Protein AF-A0A699Z1L3-F1 (afdb_monomer_lite)

Sequence (83 aa):
MVTAAIVTCGGLCPGLNDVVAGIVNKLTDYGVPEGNILGIKYGFRGFYDQAAKPVPLTKRGVDGIQLQGGTILGTSRGGANMK

InterPro domains:
  IPR000023 Phosphofructokinase domain [PF00365] (4-79)
  IPR035966 Phosphofructokinase superfamily [SSF53784] (2-80)
  IPR050929 Phosphofructokinase type A [PTHR45770] (2-82)

Organism: Haematococcus lacustris (NCBI:txid44745)

pLDDT: mean 91.42, std 9.52, range [47.72, 98.12]

Structure (mmCIF, N/CA/C/O backbone):
data_AF-A0A699Z1L3-F1
#
_entry.id   AF-A0A699Z1L3-F1
#
loop_
_atom_site.group_PDB
_atom_site.id
_atom_site.type_symbol
_atom_site.label_atom_id
_atom_site.label_alt_id
_atom_site.label_comp_id
_atom_site.label_asym_id
_atom_site.label_entity_id
_atom_site.label_seq_id
_atom_site.pdbx_PDB_ins_code
_atom_site.Cartn_x
_atom_site.Cartn_y
_atom_site.Cartn_z
_atom_site.occupancy
_atom_site.B_iso_or_equiv
_atom_site.auth_seq_id
_atom_site.auth_comp_id
_atom_site.auth_asym_id
_atom_site.auth_atom_id
_atom_site.pdbx_PDB_model_num
ATOM 1 N N . MET A 1 1 ? -15.374 13.912 3.739 1.00 77.56 1 MET A N 1
ATOM 2 C CA . MET A 1 1 ? -14.757 12.647 4.199 1.00 77.56 1 MET A CA 1
ATOM 3 C C . MET A 1 1 ? -13.505 12.412 3.367 1.00 77.56 1 MET A C 1
ATOM 5 O O . MET A 1 1 ? -13.541 12.740 2.188 1.00 77.56 1 MET A O 1
ATOM 9 N N . VAL A 1 2 ? -12.409 11.938 3.963 1.00 94.44 2 VAL A N 1
ATOM 10 C CA . VAL A 1 2 ? -11.132 11.726 3.254 1.00 94.44 2 VAL A CA 1
ATOM 11 C C . VAL A 1 2 ? -11.125 10.349 2.582 1.00 94.44 2 VAL A C 1
ATOM 13 O O . VAL A 1 2 ? -11.606 9.379 3.169 1.00 94.44 2 VAL A O 1
ATOM 16 N N . THR A 1 3 ? -10.567 10.279 1.373 1.00 96.69 3 THR A N 1
ATOM 17 C CA . THR A 1 3 ? -10.266 9.040 0.641 1.00 96.69 3 THR A CA 1
ATOM 18 C C . THR A 1 3 ? -8.819 9.107 0.17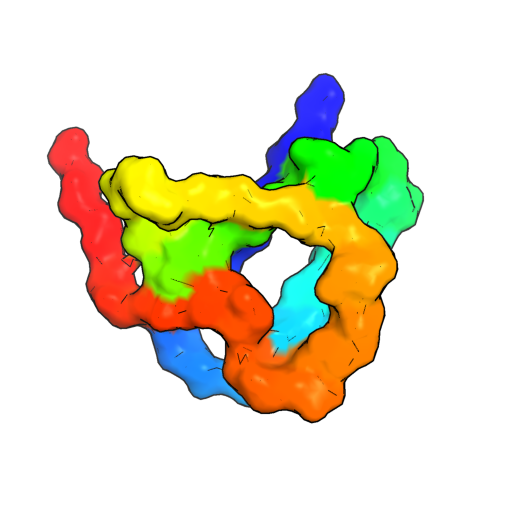8 1.00 96.69 3 THR A C 1
ATOM 20 O O . THR A 1 3 ? -8.399 10.123 -0.374 1.00 96.69 3 THR A O 1
ATOM 23 N N . ALA A 1 4 ? -8.056 8.044 0.417 1.00 97.56 4 ALA A N 1
ATOM 24 C CA . ALA A 1 4 ? -6.638 7.965 0.095 1.00 97.56 4 ALA A CA 1
ATOM 25 C C . ALA A 1 4 ? -6.374 6.765 -0.817 1.00 97.56 4 ALA A C 1
ATOM 27 O O . ALA A 1 4 ? -6.880 5.673 -0.571 1.00 97.56 4 ALA A O 1
ATOM 28 N N . ALA A 1 5 ? -5.559 6.963 -1.851 1.00 97.19 5 ALA A N 1
ATOM 29 C CA . ALA A 1 5 ? -5.104 5.899 -2.736 1.00 97.19 5 ALA A CA 1
ATOM 30 C C . ALA A 1 5 ? -3.580 5.745 -2.632 1.00 97.19 5 ALA A C 1
ATOM 32 O O . ALA A 1 5 ? -2.848 6.730 -2.701 1.00 97.19 5 ALA A O 1
ATOM 33 N N . ILE A 1 6 ? -3.109 4.511 -2.478 1.00 97.31 6 ILE A N 1
ATOM 34 C CA . ILE A 1 6 ? -1.698 4.137 -2.389 1.00 97.31 6 ILE A CA 1
ATOM 35 C C . ILE A 1 6 ? -1.326 3.400 -3.673 1.00 97.31 6 ILE A C 1
ATOM 37 O O . ILE A 1 6 ? -2.028 2.482 -4.096 1.00 97.31 6 ILE A O 1
ATOM 41 N N . VAL A 1 7 ? -0.212 3.787 -4.289 1.00 96.44 7 VAL A N 1
ATOM 42 C CA . VAL A 1 7 ? 0.319 3.169 -5.507 1.00 96.44 7 VAL A CA 1
ATOM 43 C C . VAL A 1 7 ? 1.832 3.016 -5.383 1.00 96.44 7 VAL A C 1
ATOM 45 O O . VAL A 1 7 ? 2.505 3.905 -4.863 1.00 96.44 7 VAL A O 1
ATOM 48 N N . THR A 1 8 ? 2.376 1.902 -5.867 1.00 95.25 8 THR A N 1
ATOM 49 C CA . THR A 1 8 ? 3.824 1.682 -5.963 1.00 95.25 8 THR A CA 1
ATOM 50 C C . THR A 1 8 ? 4.238 1.614 -7.435 1.00 95.25 8 THR A C 1
ATOM 52 O O . THR A 1 8 ? 3.701 0.833 -8.219 1.00 95.25 8 THR A O 1
ATOM 55 N N . CYS A 1 9 ? 5.173 2.479 -7.837 1.00 92.94 9 CYS A N 1
ATOM 56 C CA . CYS A 1 9 ? 5.604 2.649 -9.229 1.00 92.94 9 CYS A CA 1
ATOM 57 C C . CYS A 1 9 ? 7.117 2.441 -9.375 1.00 92.94 9 CYS A C 1
ATOM 59 O O . CYS A 1 9 ? 7.878 2.654 -8.434 1.00 92.94 9 CYS A O 1
ATOM 61 N N . GLY A 1 10 ? 7.568 2.116 -10.591 1.00 89.50 10 GLY A N 1
ATOM 62 C CA . GLY A 1 10 ? 8.992 2.026 -10.911 1.00 89.50 10 GLY A CA 1
ATOM 63 C C . GLY A 1 10 ? 9.629 0.681 -10.549 1.00 89.50 10 GLY A C 1
ATOM 64 O O . GLY A 1 10 ? 9.025 -0.377 -10.720 1.00 89.50 10 GLY A O 1
ATOM 65 N N . GLY A 1 11 ? 10.899 0.708 -10.139 1.00 88.50 11 GLY A N 1
ATOM 66 C CA . GLY A 1 11 ? 11.639 -0.494 -9.744 1.00 88.50 11 GLY A CA 1
ATOM 67 C C . GLY A 1 11 ? 11.237 -1.002 -8.358 1.00 88.50 11 GLY A C 1
ATOM 68 O O . GLY A 1 11 ? 10.796 -0.229 -7.514 1.00 88.50 11 GLY A O 1
ATOM 69 N N . LEU A 1 12 ? 11.413 -2.303 -8.117 1.00 89.88 12 LEU A N 1
ATOM 70 C CA . LEU A 1 12 ? 11.258 -2.868 -6.777 1.00 89.88 12 LEU A CA 1
ATOM 71 C C . LEU A 1 12 ? 12.452 -2.476 -5.902 1.00 89.88 12 LEU A C 1
ATOM 73 O O . LEU A 1 12 ? 13.598 -2.548 -6.341 1.00 89.88 12 LEU A O 1
ATOM 77 N N . CYS A 1 13 ? 12.162 -2.098 -4.662 1.00 89.62 13 CYS A N 1
ATOM 78 C CA . CYS A 1 13 ? 13.138 -1.797 -3.623 1.00 89.62 13 CYS A CA 1
ATOM 79 C C . CYS A 1 13 ? 12.702 -2.510 -2.331 1.00 89.62 13 CYS A C 1
ATOM 81 O O . CYS A 1 13 ? 11.492 -2.590 -2.079 1.00 89.62 13 CYS A O 1
ATOM 83 N N . PRO A 1 14 ? 13.632 -3.040 -1.515 1.00 91.62 14 PRO A N 1
ATOM 84 C CA . PRO A 1 14 ? 13.305 -3.499 -0.168 1.00 91.62 14 PRO A CA 1
ATOM 85 C C . PRO A 1 14 ? 12.605 -2.394 0.638 1.00 91.62 14 PRO A C 1
ATOM 87 O O . PRO A 1 14 ? 12.994 -1.230 0.559 1.00 91.62 14 PRO A O 1
ATOM 90 N N . GLY A 1 15 ? 11.564 -2.747 1.394 1.00 93.50 15 GLY A N 1
ATOM 91 C CA . GLY A 1 15 ? 10.830 -1.801 2.244 1.00 93.50 15 GLY A CA 1
ATOM 92 C C . GLY A 1 15 ? 9.541 -1.224 1.649 1.00 93.50 15 GLY A C 1
ATOM 93 O O . GLY A 1 15 ? 8.809 -0.525 2.345 1.00 93.50 15 GLY A O 1
ATOM 94 N N . LEU A 1 16 ? 9.207 -1.496 0.380 1.00 95.81 16 LEU A N 1
ATOM 95 C CA . LEU A 1 16 ? 7.964 -0.972 -0.213 1.00 95.81 16 LEU A CA 1
ATOM 96 C C . LEU A 1 16 ? 6.711 -1.459 0.530 1.00 95.81 16 LEU A C 1
ATOM 98 O O . LEU A 1 16 ? 5.765 -0.695 0.709 1.00 95.81 16 LEU A O 1
ATOM 102 N N . ASN A 1 17 ? 6.706 -2.713 0.975 1.00 96.62 17 ASN A N 1
ATOM 103 C CA . ASN A 1 17 ? 5.621 -3.258 1.781 1.00 96.62 17 ASN A CA 1
ATOM 104 C C . ASN A 1 17 ? 5.552 -2.630 3.180 1.00 96.62 17 ASN A C 1
ATOM 106 O O . ASN A 1 17 ? 4.454 -2.327 3.639 1.00 96.62 17 ASN A O 1
ATOM 110 N N . ASP A 1 18 ? 6.692 -2.356 3.816 1.00 97.06 18 ASP A N 1
ATOM 111 C CA . ASP A 1 18 ? 6.767 -1.630 5.088 1.00 97.06 18 ASP A CA 1
ATOM 112 C C . ASP A 1 18 ? 6.137 -0.239 4.974 1.00 97.06 18 ASP A C 1
ATOM 114 O O . ASP A 1 18 ? 5.348 0.166 5.828 1.00 97.06 18 ASP A O 1
ATOM 118 N N . VAL A 1 19 ? 6.424 0.476 3.880 1.00 96.94 19 VAL A N 1
ATOM 119 C CA . VAL A 1 19 ? 5.833 1.792 3.603 1.00 96.94 19 VAL A CA 1
ATOM 120 C C . VAL A 1 19 ? 4.319 1.683 3.413 1.00 96.94 19 VAL A C 1
ATOM 122 O O . VAL A 1 19 ? 3.576 2.458 4.013 1.00 96.94 19 VAL A O 1
ATOM 125 N N . VAL A 1 20 ? 3.840 0.713 2.625 1.00 97.31 20 VAL A N 1
ATOM 126 C CA . VAL A 1 20 ? 2.396 0.496 2.422 1.00 97.31 20 VAL A CA 1
ATOM 127 C C . VAL A 1 20 ? 1.701 0.192 3.752 1.00 97.31 20 VAL A C 1
ATOM 129 O O . VAL A 1 20 ? 0.712 0.848 4.082 1.00 97.31 20 VAL A O 1
ATOM 132 N N . ALA A 1 21 ? 2.234 -0.738 4.549 1.00 97.50 21 ALA A N 1
ATOM 133 C CA . ALA A 1 21 ? 1.677 -1.084 5.855 1.00 97.50 21 ALA A CA 1
ATOM 134 C C . ALA A 1 21 ? 1.693 0.112 6.820 1.00 97.50 21 ALA A C 1
ATOM 136 O O . ALA A 1 21 ? 0.704 0.370 7.509 1.00 97.50 21 ALA A O 1
ATOM 137 N N . GLY A 1 22 ? 2.783 0.882 6.849 1.00 97.75 22 GLY A N 1
ATOM 138 C CA . GLY A 1 22 ? 2.910 2.083 7.673 1.00 97.75 22 GLY A CA 1
ATOM 139 C C . GLY A 1 22 ? 1.865 3.146 7.333 1.00 97.75 22 GLY A C 1
ATOM 140 O O . GLY A 1 22 ? 1.211 3.673 8.234 1.00 97.75 22 GLY A O 1
ATOM 141 N N . ILE A 1 23 ? 1.653 3.422 6.042 1.00 97.81 23 ILE A N 1
ATOM 142 C CA . ILE A 1 23 ? 0.652 4.398 5.586 1.00 97.81 23 ILE A CA 1
ATOM 143 C C . ILE A 1 23 ? -0.763 3.933 5.948 1.00 97.81 23 ILE A C 1
ATOM 145 O O . ILE A 1 23 ? -1.531 4.716 6.503 1.00 97.81 23 ILE A O 1
ATOM 149 N N . VAL A 1 24 ? -1.108 2.668 5.685 1.00 97.88 24 VAL A N 1
ATOM 150 C CA . VAL A 1 24 ? -2.441 2.123 6.006 1.00 97.88 24 VAL A CA 1
ATOM 151 C C . VAL A 1 24 ? -2.717 2.195 7.508 1.00 97.88 24 VAL A C 1
ATOM 153 O O . VAL A 1 24 ? -3.786 2.654 7.912 1.00 97.88 24 VAL A O 1
ATOM 156 N N . ASN A 1 25 ? -1.741 1.826 8.343 1.00 97.50 25 ASN A N 1
ATOM 157 C CA . ASN A 1 25 ? -1.853 1.950 9.796 1.00 97.50 25 ASN A CA 1
ATOM 158 C C . ASN A 1 25 ? -2.092 3.401 10.225 1.00 97.50 25 ASN A C 1
ATOM 160 O O . ASN A 1 25 ? -3.029 3.664 10.972 1.00 97.50 25 ASN A O 1
ATOM 164 N N . LYS A 1 26 ? -1.311 4.356 9.704 1.00 97.81 26 LYS A N 1
ATOM 165 C CA . LYS A 1 26 ? -1.460 5.773 10.066 1.00 97.81 26 LYS A CA 1
ATOM 166 C C . LYS A 1 26 ? -2.784 6.373 9.615 1.00 97.81 26 LYS A C 1
ATOM 168 O O . LYS A 1 26 ? -3.406 7.090 10.389 1.00 97.81 26 LYS A O 1
ATOM 173 N N . LEU A 1 27 ? -3.244 6.070 8.404 1.00 97.69 27 LEU A N 1
ATOM 174 C CA . LEU A 1 27 ? -4.555 6.522 7.930 1.00 97.69 27 LEU A CA 1
ATOM 175 C C . LEU A 1 27 ? -5.690 5.955 8.792 1.00 97.69 27 LEU A C 1
ATOM 177 O O . LEU A 1 27 ? -6.628 6.680 9.119 1.00 97.69 27 LEU A O 1
ATOM 181 N N . THR A 1 28 ? -5.569 4.692 9.208 1.00 96.56 28 THR A N 1
ATOM 182 C CA . THR A 1 28 ? -6.514 4.065 10.140 1.00 96.56 28 THR A CA 1
ATOM 183 C C . THR A 1 28 ? -6.495 4.769 11.500 1.00 96.56 28 THR A C 1
ATOM 185 O O . THR A 1 28 ? -7.554 5.105 12.023 1.00 96.56 28 THR A O 1
ATOM 188 N N . ASP A 1 29 ? -5.310 5.061 12.049 1.00 97.00 29 ASP A N 1
ATOM 189 C CA . ASP A 1 29 ? -5.155 5.778 13.325 1.00 97.00 29 ASP A CA 1
ATOM 190 C C . ASP A 1 29 ? -5.735 7.210 13.263 1.00 97.00 29 ASP A C 1
ATOM 192 O O . ASP A 1 29 ? -6.240 7.719 14.262 1.00 97.00 29 ASP A O 1
ATOM 196 N N . TYR A 1 30 ? -5.722 7.851 12.086 1.00 96.69 30 TYR A N 1
ATOM 197 C CA . TYR A 1 30 ? -6.379 9.143 11.833 1.00 96.69 30 TYR A CA 1
ATOM 198 C C . TYR A 1 30 ? -7.899 9.047 11.596 1.00 96.69 30 TYR A C 1
ATOM 200 O O . TYR A 1 30 ? -8.545 10.066 11.350 1.00 96.69 30 TYR A O 1
ATOM 208 N N . GLY A 1 31 ? -8.490 7.851 11.667 1.00 96.38 31 GLY A N 1
ATOM 209 C CA . GLY A 1 31 ? -9.932 7.642 11.529 1.00 96.38 31 GLY A CA 1
ATOM 210 C C . GLY A 1 31 ? -10.443 7.602 10.086 1.00 96.38 31 GLY A C 1
ATOM 211 O O . GLY A 1 31 ? -11.640 7.788 9.860 1.00 96.38 31 GLY A O 1
ATOM 212 N N . VAL A 1 32 ? -9.575 7.366 9.095 1.00 97.56 32 VAL A N 1
ATOM 213 C CA . VAL A 1 32 ? -10.025 7.108 7.718 1.00 97.56 32 VAL A CA 1
ATOM 214 C C . VAL A 1 32 ? -10.731 5.744 7.679 1.00 97.56 32 VAL A C 1
ATOM 216 O O . VAL A 1 32 ? -10.132 4.753 8.100 1.00 97.56 32 VAL A O 1
ATOM 219 N N . PRO A 1 33 ? -11.982 5.649 7.185 1.00 95.56 33 PRO A N 1
ATOM 220 C CA . PRO A 1 33 ? -12.678 4.368 7.087 1.00 95.56 33 PRO A CA 1
ATOM 221 C C . PRO A 1 33 ? -11.915 3.386 6.197 1.00 95.56 33 PRO A C 1
ATOM 223 O O . PRO A 1 33 ? -11.392 3.778 5.157 1.00 95.56 33 PRO A O 1
ATOM 226 N N . GLU A 1 34 ? -11.922 2.099 6.541 1.00 89.50 34 GLU A N 1
ATOM 227 C CA . GLU A 1 34 ? -11.201 1.073 5.771 1.00 89.50 34 GLU A CA 1
ATOM 228 C C . GLU A 1 34 ? -11.622 1.014 4.288 1.00 89.50 34 GLU A C 1
ATOM 230 O O . GLU A 1 34 ? -10.792 0.782 3.414 1.00 89.50 34 GLU A O 1
ATOM 235 N N . GLY A 1 35 ? -12.891 1.304 3.970 1.00 93.38 35 GLY A N 1
ATOM 236 C CA . GLY A 1 35 ? -13.383 1.380 2.585 1.00 93.38 35 GLY A CA 1
ATOM 237 C C . GLY A 1 35 ? -12.851 2.572 1.775 1.00 93.38 35 GLY A C 1
ATOM 238 O O . GLY A 1 35 ? -13.016 2.610 0.557 1.00 93.38 35 GLY A O 1
ATOM 239 N N . ASN A 1 36 ? -12.201 3.530 2.437 1.00 97.44 36 ASN A N 1
ATOM 240 C CA . ASN A 1 36 ? -11.677 4.757 1.845 1.00 97.44 36 ASN A CA 1
ATOM 241 C C . ASN A 1 36 ? -10.148 4.739 1.688 1.00 97.44 36 ASN A C 1
ATOM 243 O O . ASN A 1 36 ? -9.578 5.726 1.215 1.00 97.44 36 ASN A O 1
ATOM 247 N N . ILE A 1 37 ? -9.478 3.651 2.075 1.00 98.12 37 ILE A N 1
ATOM 248 C CA . ILE A 1 37 ? -8.048 3.444 1.841 1.00 98.12 37 ILE A CA 1
ATOM 249 C C . ILE A 1 37 ? -7.921 2.446 0.692 1.00 98.12 37 ILE A C 1
ATOM 251 O O . ILE A 1 37 ? -8.251 1.271 0.827 1.00 98.12 37 ILE A O 1
ATOM 255 N N . LEU A 1 38 ? -7.478 2.921 -0.466 1.00 98.06 38 LEU A N 1
ATOM 256 C CA . LEU A 1 38 ? -7.468 2.160 -1.711 1.00 98.06 38 LEU A CA 1
ATOM 257 C C . LEU A 1 38 ? -6.035 1.857 -2.149 1.00 98.06 38 LEU A C 1
ATOM 259 O O . LEU A 1 38 ? -5.160 2.710 -2.092 1.00 98.06 38 LEU A O 1
ATOM 263 N N . GLY A 1 39 ? -5.792 0.647 -2.628 1.00 97.44 39 GLY A N 1
ATOM 264 C CA . GLY A 1 39 ? -4.559 0.217 -3.267 1.00 97.44 39 GLY A CA 1
ATOM 265 C C . GLY A 1 39 ? -4.738 0.167 -4.778 1.00 97.44 39 GLY A C 1
ATOM 266 O O . GLY A 1 39 ? -5.637 -0.509 -5.281 1.00 97.44 39 GLY A O 1
ATOM 267 N N . ILE A 1 40 ? -3.873 0.860 -5.510 1.00 97.06 40 ILE A N 1
ATOM 268 C CA . ILE A 1 40 ? -3.849 0.846 -6.974 1.00 97.06 40 ILE A CA 1
ATOM 269 C C . ILE A 1 40 ? -2.800 -0.156 -7.436 1.00 97.06 40 ILE A C 1
ATOM 271 O O . ILE A 1 40 ? -1.632 -0.060 -7.054 1.00 97.06 40 ILE A O 1
ATOM 275 N N . LYS A 1 41 ? -3.219 -1.130 -8.248 1.00 94.69 41 LYS A N 1
ATOM 276 C CA . LYS A 1 41 ? -2.339 -2.222 -8.670 1.00 94.69 41 LYS A CA 1
ATOM 277 C C . LYS A 1 41 ? -1.487 -1.843 -9.880 1.00 94.69 41 LYS A C 1
ATOM 279 O O . LYS A 1 41 ? -1.948 -1.145 -10.775 1.00 94.69 41 LYS A O 1
ATOM 284 N N . TYR A 1 42 ? -0.278 -2.393 -9.953 1.00 93.44 42 TYR A N 1
ATOM 285 C CA . TYR A 1 42 ? 0.605 -2.316 -11.125 1.00 93.44 42 TYR A CA 1
ATOM 286 C C . TYR A 1 42 ? 1.029 -0.883 -11.494 1.00 93.44 42 TYR A C 1
ATOM 288 O O . TYR A 1 42 ? 1.081 -0.512 -12.669 1.00 93.44 42 TYR A O 1
ATOM 296 N N . GLY A 1 43 ? 1.362 -0.065 -10.494 1.00 92.56 43 GLY A N 1
ATOM 297 C CA . GLY A 1 43 ? 1.784 1.321 -10.702 1.00 92.56 43 GLY A CA 1
ATOM 298 C C . GLY A 1 43 ? 0.722 2.184 -11.387 1.00 92.56 43 GLY A C 1
ATOM 299 O O . GLY A 1 43 ? -0.478 1.995 -11.195 1.00 92.56 43 GLY A O 1
ATOM 300 N N . PHE A 1 44 ? 1.151 3.130 -12.230 1.00 91.19 44 PHE A N 1
ATOM 301 C CA . PHE A 1 44 ? 0.221 4.040 -12.910 1.00 91.19 44 PHE A CA 1
ATOM 302 C C . PHE A 1 44 ? -0.771 3.339 -13.842 1.00 91.19 44 PHE A C 1
ATOM 304 O O . PHE A 1 44 ? -1.843 3.883 -14.097 1.00 91.19 44 PHE A O 1
ATOM 311 N N . ARG A 1 45 ? -0.450 2.126 -14.311 1.00 90.25 45 ARG A N 1
ATOM 312 C CA . ARG A 1 45 ? -1.357 1.322 -15.134 1.00 90.25 45 ARG A CA 1
ATOM 313 C C . ARG A 1 45 ? -2.686 1.046 -14.440 1.00 90.25 45 ARG A C 1
ATOM 315 O O . ARG A 1 45 ? -3.715 1.079 -15.104 1.00 90.25 45 ARG A O 1
ATOM 322 N N . GLY A 1 46 ? -2.686 0.864 -13.122 1.00 91.50 46 GLY A N 1
ATOM 323 C CA . GLY A 1 46 ? -3.909 0.619 -12.359 1.00 91.50 46 GLY A CA 1
ATOM 324 C C . GLY A 1 46 ? -4.921 1.763 -12.369 1.00 91.50 46 GLY A C 1
ATOM 325 O O . GLY A 1 46 ? -6.057 1.550 -11.969 1.00 91.50 46 GLY A O 1
ATOM 326 N N . PHE A 1 47 ? -4.547 2.966 -12.819 1.00 90.31 47 PHE A N 1
ATOM 327 C CA . PHE A 1 47 ? -5.495 4.077 -12.944 1.00 90.31 47 PHE A CA 1
ATOM 328 C C . PHE A 1 47 ? -6.279 4.071 -14.258 1.00 90.31 47 PHE A C 1
ATOM 330 O O . PHE A 1 47 ? -7.384 4.602 -14.297 1.00 90.31 47 PHE A O 1
ATOM 337 N N . TYR A 1 48 ? -5.715 3.519 -15.335 1.00 88.75 48 TYR A N 1
ATOM 338 C CA . TYR A 1 48 ? -6.319 3.575 -16.674 1.00 88.75 48 TYR A CA 1
ATOM 339 C C . TYR A 1 48 ? -6.643 2.199 -17.265 1.00 88.75 48 TYR A C 1
ATOM 341 O O . TYR A 1 48 ? -7.332 2.113 -18.280 1.00 88.75 48 TYR A O 1
ATOM 349 N N . ASP A 1 49 ? -6.175 1.116 -16.646 1.00 88.81 49 ASP A N 1
ATOM 350 C CA . ASP A 1 49 ? -6.576 -0.242 -16.997 1.00 88.81 49 ASP A CA 1
ATOM 351 C C . ASP A 1 49 ? -7.942 -0.551 -16.367 1.00 88.81 49 ASP A C 1
ATOM 353 O O . ASP A 1 49 ? -8.061 -0.728 -15.155 1.00 88.81 49 ASP A O 1
ATOM 357 N N . GLN A 1 50 ? -8.987 -0.629 -17.197 1.00 84.75 50 GLN A N 1
ATOM 358 C CA . GLN A 1 50 ? -10.362 -0.882 -16.746 1.00 84.75 50 GLN A CA 1
ATOM 359 C C . GLN A 1 50 ? -10.527 -2.228 -16.022 1.00 84.75 50 GLN A C 1
ATOM 361 O O . GLN A 1 50 ? -11.471 -2.395 -15.245 1.00 84.75 50 GLN A O 1
ATOM 366 N N . ALA A 1 51 ? -9.623 -3.187 -16.248 1.00 87.81 51 ALA A N 1
ATOM 367 C CA . ALA A 1 51 ? -9.634 -4.462 -15.541 1.00 87.81 51 ALA A CA 1
ATOM 368 C C . ALA A 1 51 ? -8.971 -4.370 -14.152 1.00 87.81 51 ALA A C 1
ATOM 370 O O . ALA A 1 51 ? -9.243 -5.200 -13.281 1.00 87.81 51 ALA A O 1
ATOM 371 N N . ALA A 1 52 ? -8.128 -3.362 -13.912 1.00 87.00 52 ALA A N 1
ATOM 372 C CA . ALA A 1 52 ? -7.398 -3.175 -12.664 1.00 87.00 52 ALA A CA 1
ATOM 373 C C . ALA A 1 52 ? -8.193 -2.306 -11.678 1.00 87.00 52 ALA A C 1
ATOM 375 O O . ALA A 1 52 ? -7.907 -1.128 -11.476 1.00 87.00 52 ALA A O 1
ATOM 376 N N . LYS A 1 53 ? -9.201 -2.895 -11.027 1.00 91.56 53 LYS A N 1
ATOM 377 C CA . LYS A 1 53 ? -9.970 -2.178 -9.999 1.00 91.56 53 LYS A CA 1
ATOM 378 C C . LYS A 1 53 ? -9.108 -1.879 -8.759 1.00 91.56 53 LYS A C 1
ATOM 380 O O . LYS A 1 53 ? -8.355 -2.761 -8.332 1.00 91.56 53 LYS A O 1
ATOM 385 N N . PRO A 1 54 ? -9.254 -0.689 -8.141 1.00 94.81 54 PRO A N 1
A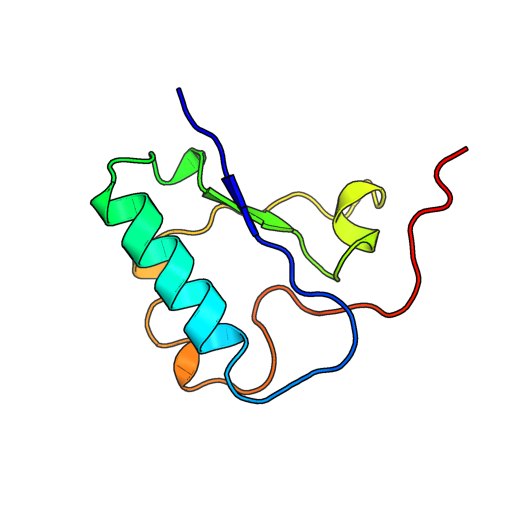TOM 386 C CA . PRO A 1 54 ? -8.680 -0.413 -6.829 1.00 94.81 54 PRO A CA 1
ATOM 387 C C . PRO A 1 54 ? -9.128 -1.454 -5.804 1.00 94.81 54 PRO A C 1
ATOM 389 O O . PRO A 1 54 ? -10.291 -1.865 -5.797 1.00 94.81 54 PRO A O 1
ATOM 392 N N . VAL A 1 55 ? -8.214 -1.864 -4.929 1.00 95.56 55 VAL A N 1
ATOM 393 C CA . VAL A 1 55 ? -8.505 -2.819 -3.853 1.00 95.56 55 VAL A CA 1
ATOM 394 C C . VAL A 1 55 ? -8.561 -2.094 -2.512 1.00 95.56 55 VAL A C 1
ATOM 396 O O . VAL A 1 55 ? -7.718 -1.237 -2.270 1.00 95.56 55 VAL A O 1
ATOM 399 N N . PRO A 1 56 ? -9.515 -2.394 -1.621 1.00 96.88 56 PRO A N 1
ATOM 400 C CA . PRO A 1 56 ? -9.494 -1.826 -0.280 1.00 96.88 56 PRO A CA 1
ATOM 401 C C . PRO A 1 56 ? -8.275 -2.347 0.492 1.00 96.88 56 PRO A C 1
ATOM 403 O O . PRO A 1 56 ? -7.956 -3.538 0.440 1.00 96.88 56 PRO A O 1
ATOM 406 N N . LEU A 1 57 ? -7.598 -1.454 1.208 1.00 97.56 57 LEU A N 1
ATOM 407 C CA . LEU A 1 57 ? -6.491 -1.780 2.098 1.00 97.56 57 LEU A CA 1
ATOM 408 C C . LEU A 1 57 ? -6.950 -1.602 3.540 1.00 97.56 57 LEU A C 1
ATOM 410 O O . LEU A 1 57 ? -7.334 -0.514 3.955 1.00 97.56 57 LEU A O 1
ATOM 414 N N . THR A 1 58 ? -6.885 -2.682 4.309 1.00 96.94 58 THR A N 1
ATOM 415 C CA . THR A 1 58 ? -7.297 -2.696 5.714 1.00 96.94 58 THR A CA 1
ATOM 416 C C . THR A 1 58 ? -6.099 -2.970 6.604 1.00 96.94 58 THR A C 1
ATOM 418 O O . THR A 1 58 ? -5.125 -3.587 6.164 1.00 96.94 58 THR A O 1
ATOM 421 N N . LYS A 1 59 ? -6.180 -2.569 7.877 1.00 95.94 59 LYS A N 1
ATOM 422 C CA . LYS A 1 59 ? -5.126 -2.832 8.869 1.00 95.94 59 LYS A CA 1
ATOM 423 C C . LYS A 1 59 ? -4.785 -4.322 8.954 1.00 95.94 59 LYS A C 1
ATOM 425 O O . LYS A 1 59 ? -3.620 -4.693 8.993 1.00 95.94 59 LYS A O 1
ATOM 430 N N . ARG A 1 60 ? -5.812 -5.176 8.891 1.00 96.31 60 ARG A N 1
ATOM 431 C CA . ARG A 1 60 ? -5.664 -6.636 8.845 1.00 96.31 60 ARG A CA 1
ATOM 432 C C . ARG A 1 60 ? -5.092 -7.135 7.516 1.00 96.31 60 ARG A C 1
ATOM 434 O O . ARG A 1 60 ? -4.339 -8.097 7.506 1.00 96.31 60 ARG A O 1
ATOM 441 N N . GLY A 1 61 ? -5.463 -6.513 6.399 1.00 95.38 61 GLY A N 1
ATOM 442 C CA . GLY A 1 61 ? -5.012 -6.912 5.064 1.00 95.38 61 GLY A CA 1
ATOM 443 C C . GLY A 1 61 ? -3.537 -6.612 4.796 1.00 95.38 61 G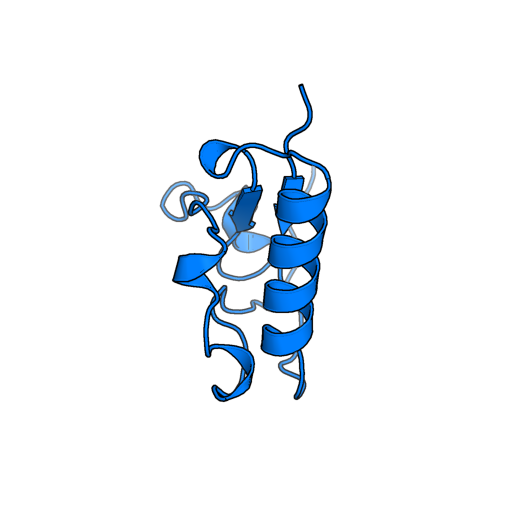LY A C 1
ATOM 444 O O . GLY A 1 61 ? -2.930 -7.279 3.963 1.00 95.38 61 GLY A O 1
ATOM 445 N N . VAL A 1 62 ? -2.962 -5.635 5.502 1.00 96.38 62 VAL A N 1
ATOM 446 C CA . VAL A 1 62 ? -1.530 -5.303 5.425 1.00 96.38 62 VAL A CA 1
ATOM 447 C C . VAL A 1 62 ? -0.700 -5.911 6.553 1.00 96.38 62 VAL A C 1
ATOM 449 O O . VAL A 1 62 ? 0.491 -5.633 6.646 1.00 96.38 62 VAL A O 1
ATOM 452 N N . ASP A 1 63 ? -1.290 -6.727 7.422 1.00 96.69 63 ASP A N 1
ATOM 453 C CA . ASP A 1 63 ? -0.533 -7.347 8.502 1.00 96.69 63 ASP A CA 1
ATOM 454 C C . ASP A 1 63 ? 0.460 -8.385 7.949 1.00 96.69 63 ASP A C 1
ATOM 456 O O . ASP A 1 63 ? 0.125 -9.213 7.100 1.00 96.69 63 ASP A O 1
ATOM 460 N N . GLY A 1 64 ? 1.712 -8.310 8.398 1.00 94.62 64 GLY A N 1
ATOM 461 C CA . GLY A 1 64 ? 2.786 -9.221 7.988 1.00 94.62 64 GLY A CA 1
ATOM 462 C C . GLY A 1 64 ? 3.375 -8.999 6.588 1.00 94.62 64 GLY A C 1
ATOM 463 O O . GLY A 1 64 ? 4.344 -9.677 6.239 1.00 94.62 64 GLY A O 1
ATOM 464 N N . ILE A 1 65 ? 2.867 -8.058 5.780 1.00 96.06 65 ILE A N 1
ATOM 465 C CA . ILE A 1 65 ? 3.353 -7.864 4.397 1.00 96.06 65 ILE A CA 1
ATOM 466 C C . ILE A 1 65 ? 4.798 -7.357 4.338 1.00 96.06 65 ILE A C 1
ATOM 468 O O . ILE A 1 65 ? 5.485 -7.598 3.351 1.00 96.06 65 ILE A O 1
ATOM 472 N N . GLN A 1 66 ? 5.285 -6.696 5.391 1.00 91.56 66 GLN A N 1
ATOM 473 C CA . GLN A 1 66 ? 6.677 -6.250 5.527 1.00 91.56 66 GLN A CA 1
ATOM 474 C C . GLN A 1 66 ? 7.691 -7.404 5.479 1.00 91.56 66 GLN A C 1
ATOM 476 O O . GLN A 1 66 ? 8.849 -7.214 5.124 1.00 91.56 66 GLN A O 1
ATOM 481 N N . LEU A 1 67 ? 7.253 -8.627 5.793 1.00 93.69 67 LEU A N 1
ATOM 482 C CA . LEU A 1 67 ? 8.084 -9.830 5.699 1.00 93.69 67 LEU A CA 1
ATOM 483 C C . LEU A 1 67 ? 8.155 -10.379 4.264 1.00 93.69 67 LEU A C 1
ATOM 485 O O . LEU A 1 67 ? 8.896 -11.324 3.998 1.00 93.69 67 LEU A O 1
ATOM 489 N N . GLN A 1 68 ? 7.378 -9.814 3.335 1.00 91.38 68 GLN A N 1
ATOM 490 C CA . GLN A 1 68 ? 7.316 -10.231 1.940 1.00 91.38 68 GLN A CA 1
ATOM 491 C C . GLN A 1 68 ? 8.144 -9.291 1.061 1.00 91.38 68 GLN A C 1
ATOM 493 O O . GLN A 1 68 ? 8.037 -8.067 1.148 1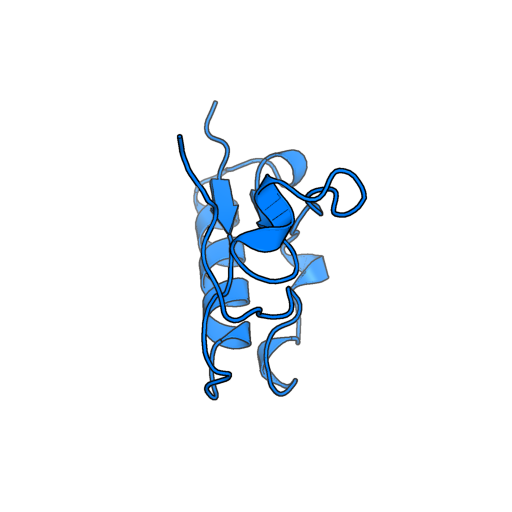.00 91.38 68 GLN A O 1
ATOM 498 N N . GLY A 1 69 ? 8.935 -9.870 0.155 1.00 87.62 69 GLY A N 1
ATOM 499 C CA . GLY A 1 69 ? 9.682 -9.107 -0.841 1.00 87.62 69 GLY A CA 1
ATOM 500 C C . GLY A 1 69 ? 8.775 -8.413 -1.865 1.00 87.62 69 GLY A C 1
ATOM 501 O O . GLY A 1 69 ? 7.685 -8.883 -2.189 1.00 87.62 69 GLY A O 1
ATOM 502 N N . GLY A 1 70 ? 9.260 -7.304 -2.425 1.00 91.25 70 GLY A N 1
ATOM 503 C CA . GLY A 1 70 ? 8.545 -6.548 -3.451 1.00 91.25 70 GLY A CA 1
ATOM 504 C C . GLY A 1 70 ? 7.434 -5.665 -2.879 1.00 91.25 70 GLY A C 1
ATOM 505 O O . GLY A 1 70 ? 7.650 -4.933 -1.918 1.00 91.25 70 GLY A O 1
ATOM 506 N N . THR A 1 71 ? 6.265 -5.672 -3.523 1.00 93.56 71 THR A N 1
ATOM 507 C CA . THR A 1 71 ? 5.100 -4.877 -3.109 1.00 93.56 71 THR A CA 1
ATOM 508 C C . THR A 1 71 ? 3.795 -5.618 -3.402 1.00 93.56 71 THR A C 1
ATOM 510 O O . THR A 1 71 ? 3.610 -6.103 -4.519 1.00 93.56 71 THR A O 1
ATOM 513 N N . ILE A 1 72 ? 2.867 -5.669 -2.437 1.00 94.50 72 ILE A N 1
ATOM 514 C CA . ILE A 1 72 ? 1.552 -6.329 -2.589 1.00 94.50 72 ILE A CA 1
ATOM 515 C C . ILE A 1 72 ? 0.672 -5.709 -3.686 1.00 94.50 72 ILE A C 1
ATOM 517 O O . ILE A 1 72 ? -0.243 -6.351 -4.204 1.00 94.50 72 ILE A O 1
ATOM 521 N N . LEU A 1 73 ? 0.951 -4.459 -4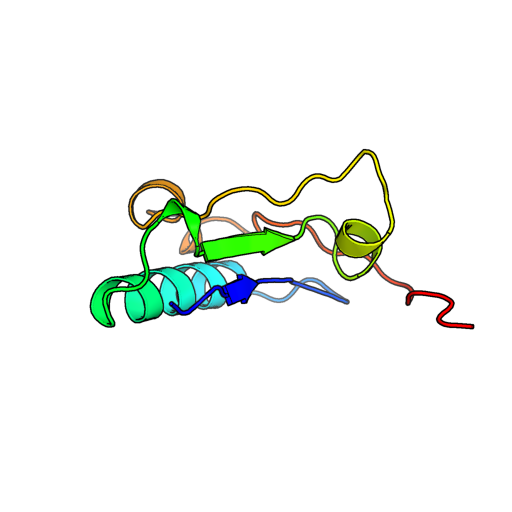.065 1.00 95.00 73 LEU A N 1
ATOM 522 C CA . LEU A 1 73 ? 0.235 -3.755 -5.127 1.00 95.00 73 LEU A CA 1
ATOM 523 C C . LEU A 1 73 ? 0.787 -4.098 -6.518 1.00 95.00 73 LEU A C 1
ATOM 525 O O . LEU A 1 73 ? 0.107 -3.896 -7.523 1.00 95.00 73 LEU A O 1
ATOM 529 N N . GLY A 1 74 ? 1.990 -4.670 -6.594 1.00 91.44 74 GLY A N 1
ATOM 530 C CA . GLY A 1 74 ? 2.747 -4.789 -7.835 1.00 91.44 74 GLY A CA 1
ATOM 531 C C . GLY A 1 74 ? 3.192 -3.426 -8.376 1.00 91.44 74 GLY A C 1
ATOM 532 O O . GLY A 1 74 ? 2.594 -2.391 -8.099 1.00 91.44 74 GLY A O 1
ATOM 533 N N . THR A 1 75 ? 4.237 -3.429 -9.194 1.00 89.38 75 THR A N 1
ATOM 534 C CA . THR A 1 75 ? 4.745 -2.218 -9.849 1.00 89.38 75 THR A CA 1
ATOM 535 C C . THR A 1 75 ? 4.717 -2.377 -11.366 1.00 89.38 75 THR A C 1
ATOM 537 O O . THR A 1 75 ? 4.731 -3.494 -11.883 1.00 89.38 75 THR A O 1
ATOM 540 N N . SER A 1 76 ? 4.699 -1.259 -12.084 1.00 86.69 76 SER A N 1
ATOM 541 C CA . SER A 1 76 ? 4.905 -1.207 -13.530 1.00 86.69 76 SER A CA 1
ATOM 542 C C . SER A 1 76 ? 5.906 -0.111 -13.874 1.00 86.69 76 SER A C 1
ATOM 544 O O . SER A 1 76 ? 6.040 0.889 -13.161 1.00 86.69 76 SER A O 1
ATOM 546 N N . ARG A 1 77 ? 6.597 -0.296 -15.002 1.00 81.94 77 ARG A N 1
ATOM 547 C CA . ARG A 1 77 ? 7.373 0.750 -15.677 1.00 81.94 77 ARG A CA 1
ATOM 548 C C . ARG A 1 77 ? 6.515 1.344 -16.799 1.00 81.94 77 ARG A C 1
ATOM 550 O O . ARG A 1 77 ? 5.731 0.624 -17.410 1.00 81.94 77 ARG A O 1
ATOM 557 N N . GLY A 1 78 ? 6.669 2.640 -17.061 1.00 72.94 78 GLY A N 1
ATOM 558 C CA . GLY A 1 78 ? 5.853 3.379 -18.032 1.00 72.94 78 GLY A CA 1
ATOM 559 C C . GLY A 1 78 ? 4.761 4.234 -17.377 1.00 72.94 78 GLY A C 1
ATOM 560 O O . GLY A 1 78 ? 4.249 3.900 -16.308 1.00 72.94 78 GLY A O 1
ATOM 561 N N . GLY A 1 79 ? 4.463 5.376 -18.000 1.00 63.91 79 GLY A N 1
ATOM 562 C CA . GLY A 1 79 ? 3.493 6.368 -17.525 1.00 63.91 79 GLY A CA 1
ATOM 563 C C . GLY A 1 79 ? 2.143 6.281 -18.240 1.00 63.91 79 GLY A C 1
ATOM 564 O O . GLY A 1 79 ? 1.986 5.548 -19.214 1.00 63.91 79 GLY A O 1
ATOM 565 N N . ALA A 1 80 ? 1.166 7.041 -17.747 1.00 64.00 80 ALA A N 1
ATOM 566 C CA . ALA A 1 80 ? -0.087 7.268 -18.458 1.00 64.00 80 ALA A CA 1
ATOM 567 C C . ALA A 1 80 ? 0.139 8.305 -19.567 1.00 64.00 80 ALA A C 1
ATOM 569 O O . ALA A 1 80 ? 0.760 9.340 -19.328 1.00 64.00 80 ALA A O 1
ATOM 570 N N . ASN A 1 81 ? -0.377 8.043 -20.768 1.00 61.50 81 ASN A N 1
ATOM 571 C CA . ASN A 1 81 ? -0.435 9.047 -21.827 1.00 61.50 81 ASN A CA 1
ATOM 572 C C . ASN A 1 81 ? -1.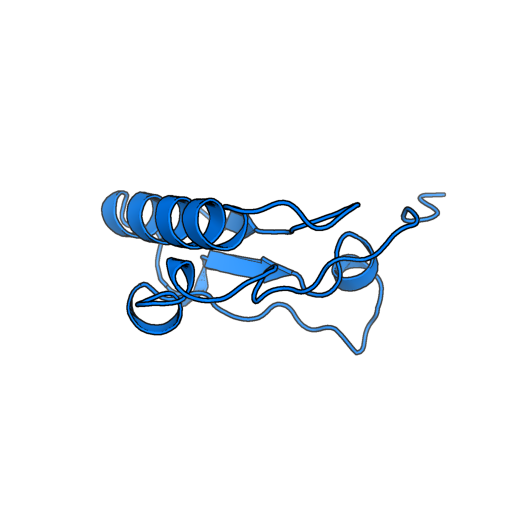596 9.996 -21.489 1.00 61.50 81 ASN A C 1
ATOM 574 O O . ASN A 1 81 ? -2.729 9.778 -21.910 1.00 61.50 81 ASN A O 1
ATOM 578 N N . MET A 1 82 ? -1.333 10.975 -20.621 1.00 57.78 82 MET A N 1
ATOM 579 C CA . MET A 1 82 ? -2.291 12.029 -20.295 1.00 57.78 82 MET A CA 1
ATOM 580 C C . MET A 1 82 ? -2.280 13.033 -21.452 1.00 57.78 82 MET A C 1
ATOM 582 O O . MET A 1 82 ? -1.403 13.893 -21.511 1.00 57.78 82 MET A O 1
ATOM 586 N N . LYS A 1 83 ? -3.189 12.854 -22.414 1.00 47.72 83 LYS A N 1
ATOM 587 C CA . LYS A 1 83 ? -3.543 13.889 -23.391 1.00 47.72 83 LYS A CA 1
ATOM 588 C C . LYS A 1 83 ? -4.735 14.683 -22.888 1.00 47.72 83 LYS A C 1
ATOM 590 O O . LYS A 1 83 ? -5.634 14.042 -22.301 1.00 47.72 83 LYS A O 1
#

Foldseek 3Di:
DAAEEDFDEDDFDQCQLVVVLVVQVVCVVVVNDQQRYWYQAAGQCSVVVPVNDTDGDHNVNSPPCSVPGGHPRHYHDDHDPPD

Secondary structure (DSSP, 8-state):
---EEEE--SS--TTHHHHHHHHHHHHHHTT--GGGEEEESTTTHHHH-TT---EE--TTTTTTGGGSSS-TT----S-----

Radius of gyration: 12.76 Å; chains: 1; bounding box: 28×24×37 Å